Protein AF-A0A2G7LNY7-F1 (afdb_monomer_lite)

Secondary structure (DSSP, 8-state):
--GGG--SHHHHHHTS-HHHHHHHHHHHH-TT------SHHHHHHHHHHHHHHHHHHH-S-----S---------SSSSHHHHHHHHHHT--HHHHHHHTT--HHHHH-HHHHHHHHHHHHHHH-TTT---TTHHHHHHHHHHHHHHHHHHTT--------

Foldseek 3Di:
DPPVPDPDLVSLVVVDDPVVSVVVVCVVVDVPPPLVDPDSVSSVVVSQVVVVVVVVVPDPDDDDDDDDDDDPDPVPAPDPLRVLLCLLPVDDDPSSCVVLVHDLVLLVDLVVLVVSLVVLCVSLPVVNDVDPCSVVSNVSSVVVSVVSPCSNPDPPDPDDD

Sequence (161 aa):
MEWVEVKTIEDLKKLGSFNEVKREMANILGESVLIKGKGWNDLFHTLLSLRKASKKMGNQSHTDNLESTYTNEIDFFKSDIDQLIFYILKLDGDTRLKYLGISEFFYKNKEIATRWRNRMIKKLHPDICKHPLASEATSEVNKLYEGMKQGGRTRQTTNTN

pLDDT: mean 72.9, std 16.55, range [32.84, 94.25]

Radius of gyration: 22.69 Å; chains: 1; bounding box: 60×50×51 Å

Structure (mmCIF, N/CA/C/O backbone):
data_AF-A0A2G7LNY7-F1
#
_entry.id   AF-A0A2G7LNY7-F1
#
loop_
_atom_site.group_PDB
_atom_site.id
_atom_site.type_symbol
_atom_site.label_atom_id
_atom_site.label_alt_id
_atom_site.label_comp_id
_atom_site.label_asym_id
_atom_site.label_entity_id
_atom_site.label_seq_id
_atom_site.pdbx_PDB_ins_code
_atom_site.Cartn_x
_atom_site.Cartn_y
_atom_site.Cartn_z
_atom_site.occupancy
_atom_site.B_iso_or_equiv
_atom_site.auth_seq_id
_atom_site.auth_comp_id
_atom_site.auth_asym_id
_atom_site.auth_atom_id
_atom_site.pdbx_PDB_model_num
ATOM 1 N N . MET A 1 1 ? 10.780 -29.961 19.212 1.00 49.91 1 MET A N 1
ATOM 2 C CA . MET A 1 1 ? 9.613 -29.076 19.010 1.00 49.91 1 MET A CA 1
ATOM 3 C C . MET A 1 1 ? 9.716 -28.458 17.634 1.00 49.91 1 MET A C 1
ATOM 5 O O . MET A 1 1 ? 10.739 -27.847 17.342 1.00 49.91 1 MET A O 1
ATOM 9 N N . GLU A 1 2 ? 8.698 -28.617 16.794 1.00 56.19 2 GLU A N 1
ATOM 10 C CA . GLU A 1 2 ? 8.673 -27.986 15.474 1.00 56.19 2 GLU A CA 1
ATOM 11 C C . GLU A 1 2 ? 8.099 -26.569 15.572 1.00 56.19 2 GLU A C 1
ATOM 13 O O . GLU A 1 2 ? 6.919 -26.316 15.365 1.00 56.19 2 GLU A O 1
ATOM 18 N N . TRP A 1 3 ? 8.967 -25.603 15.881 1.00 63.88 3 TRP A N 1
ATOM 19 C CA . TRP A 1 3 ? 8.629 -24.170 15.887 1.00 63.88 3 TRP A CA 1
ATOM 20 C C . TRP A 1 3 ? 8.199 -23.636 14.510 1.00 63.88 3 TRP A C 1
ATOM 22 O O . TRP A 1 3 ? 7.696 -22.521 14.394 1.00 63.88 3 TRP A O 1
ATOM 32 N N . VAL A 1 4 ? 8.422 -24.427 13.460 1.00 55.88 4 VAL A N 1
ATOM 33 C CA . VAL A 1 4 ? 8.173 -24.095 12.053 1.00 55.88 4 VAL A CA 1
ATOM 34 C C . VAL A 1 4 ? 6.677 -23.929 11.762 1.00 55.88 4 VAL A C 1
ATOM 36 O O . VAL A 1 4 ? 6.307 -23.122 10.901 1.00 55.88 4 VAL A O 1
ATOM 39 N N . GLU A 1 5 ? 5.825 -24.632 12.511 1.00 58.28 5 GLU A N 1
ATOM 40 C CA . GLU A 1 5 ? 4.370 -24.620 12.328 1.00 58.28 5 GLU A CA 1
ATOM 41 C C . GLU A 1 5 ? 3.664 -23.472 13.055 1.00 58.28 5 GLU A C 1
ATOM 43 O O . GLU A 1 5 ? 2.494 -23.200 12.785 1.00 58.28 5 GLU A O 1
ATOM 48 N N . VAL A 1 6 ? 4.364 -22.756 13.939 1.00 66.31 6 VAL A N 1
ATOM 49 C CA . VAL A 1 6 ? 3.762 -21.671 14.712 1.00 66.31 6 VAL A CA 1
ATOM 50 C C . VAL A 1 6 ? 3.522 -20.461 13.815 1.00 66.31 6 VAL A C 1
ATOM 52 O O . VAL A 1 6 ? 4.460 -19.777 13.392 1.00 66.31 6 VAL A O 1
ATOM 55 N N . LYS A 1 7 ? 2.246 -20.197 13.522 1.00 67.25 7 LYS A N 1
ATOM 56 C CA . LYS A 1 7 ? 1.801 -19.073 12.683 1.00 67.25 7 LYS A CA 1
ATOM 57 C C . LYS A 1 7 ? 1.121 -17.972 13.486 1.00 67.25 7 LYS A C 1
ATOM 59 O O . LYS A 1 7 ? 1.093 -16.837 13.030 1.00 67.25 7 LYS A O 1
ATOM 64 N N . THR A 1 8 ? 0.619 -18.289 14.679 1.00 71.56 8 THR A N 1
ATOM 65 C CA . THR A 1 8 ? -0.137 -17.357 15.525 1.00 71.56 8 THR A CA 1
ATOM 66 C C . THR A 1 8 ? 0.346 -17.367 16.977 1.00 71.56 8 THR A C 1
ATOM 68 O O . THR A 1 8 ? 1.057 -18.274 17.419 1.00 71.56 8 THR A O 1
ATOM 71 N N . ILE A 1 9 ? -0.064 -16.353 17.745 1.00 71.94 9 ILE A N 1
ATOM 72 C CA . ILE A 1 9 ? 0.195 -16.277 19.189 1.00 71.94 9 ILE A CA 1
ATOM 73 C C . ILE A 1 9 ? -0.485 -17.449 19.915 1.00 71.94 9 ILE A C 1
ATOM 75 O O . ILE A 1 9 ? 0.062 -17.993 20.873 1.00 71.94 9 ILE A O 1
ATOM 79 N N . GLU A 1 10 ? -1.664 -17.856 19.455 1.00 73.31 10 GLU A N 1
ATOM 80 C CA . GLU A 1 10 ? -2.438 -18.976 19.987 1.00 73.31 10 GLU A CA 1
ATOM 81 C C . GLU A 1 10 ? -1.703 -20.302 19.798 1.00 73.31 10 GLU A C 1
ATOM 83 O O . GLU A 1 10 ? -1.696 -21.125 20.709 1.00 73.31 10 GLU A O 1
ATOM 88 N N . ASP A 1 11 ? -1.021 -20.487 18.669 1.00 74.50 11 ASP A N 1
ATOM 89 C CA . ASP A 1 11 ? -0.184 -21.667 18.444 1.00 74.50 11 ASP A CA 1
ATOM 90 C C . ASP A 1 11 ? 1.051 -21.658 19.351 1.00 74.50 11 ASP A C 1
ATOM 92 O O . ASP A 1 11 ? 1.420 -22.697 19.894 1.00 74.50 11 ASP A O 1
ATOM 96 N N . LEU A 1 12 ? 1.626 -20.479 19.619 1.00 74.44 12 LEU A N 1
ATOM 97 C CA . LEU A 1 12 ? 2.713 -20.329 20.593 1.00 74.44 12 LEU A CA 1
ATOM 98 C C . LEU A 1 12 ? 2.252 -20.711 22.014 1.00 74.44 12 LEU A C 1
ATOM 100 O O . LEU A 1 12 ? 3.005 -21.335 22.757 1.00 74.44 12 LEU A O 1
ATOM 104 N N . LYS A 1 13 ? 1.006 -20.379 22.384 1.00 80.31 13 LYS A N 1
ATOM 105 C CA . LYS A 1 13 ? 0.401 -20.749 23.680 1.00 80.31 13 LYS A CA 1
ATOM 106 C C . LYS A 1 13 ? 0.122 -22.251 23.798 1.00 80.31 13 LYS A C 1
ATOM 108 O O . LYS A 1 13 ? 0.131 -22.774 24.907 1.00 80.31 13 LYS A O 1
ATOM 113 N N . LYS A 1 14 ? -0.125 -22.951 22.684 1.00 82.62 14 LYS A N 1
ATOM 114 C CA . LYS A 1 14 ? -0.322 -24.415 22.672 1.00 82.62 14 LYS A CA 1
ATOM 115 C C . LYS A 1 14 ? 0.974 -25.188 22.926 1.00 82.62 14 LYS A C 1
ATOM 117 O O . LYS A 1 14 ? 0.905 -26.338 23.345 1.00 82.62 14 LYS A O 1
ATOM 122 N N . LEU A 1 15 ? 2.136 -24.575 22.687 1.00 76.69 15 LEU A N 1
ATOM 123 C CA . LEU A 1 15 ? 3.441 -25.215 22.889 1.00 76.69 15 LEU A CA 1
ATOM 124 C C . LEU A 1 15 ? 3.836 -25.372 24.362 1.00 76.69 15 LEU A C 1
ATOM 126 O O . LEU A 1 15 ? 4.734 -26.155 24.662 1.00 76.69 15 LEU A O 1
ATOM 130 N N . GLY A 1 16 ? 3.192 -24.645 25.275 1.00 79.81 16 GLY A N 1
ATOM 131 C CA . GLY A 1 16 ? 3.461 -24.740 26.706 1.00 79.81 16 GLY A CA 1
ATOM 132 C C . GLY A 1 16 ? 3.293 -23.408 27.421 1.00 79.81 16 GLY A C 1
ATOM 133 O O . GLY A 1 16 ? 2.684 -22.468 26.907 1.00 79.81 16 GLY A O 1
ATOM 134 N N . SER A 1 17 ? 3.841 -23.310 28.630 1.00 82.94 17 SER A N 1
ATOM 135 C CA . SER A 1 17 ? 3.802 -22.061 29.388 1.00 82.94 17 SER A CA 1
ATOM 136 C C . SER A 1 17 ? 4.769 -21.020 28.813 1.00 82.94 17 SER A C 1
ATOM 138 O O . SER A 1 17 ? 5.802 -21.343 28.225 1.00 82.94 17 SER A O 1
ATOM 140 N N . PHE A 1 18 ? 4.474 -19.737 29.037 1.00 80.00 18 PHE A N 1
ATOM 141 C CA . PHE A 1 18 ? 5.291 -18.624 28.536 1.00 80.00 18 PHE A CA 1
ATOM 142 C C . PHE A 1 18 ? 6.776 -18.760 28.901 1.00 80.00 18 PHE A C 1
ATOM 144 O O . PHE A 1 18 ? 7.646 -18.504 28.074 1.00 80.00 18 PHE A O 1
ATOM 151 N N . ASN A 1 19 ? 7.068 -19.186 30.133 1.00 77.75 19 ASN A N 1
ATOM 152 C CA . ASN A 1 19 ? 8.436 -19.327 30.628 1.00 77.75 19 ASN A CA 1
ATOM 153 C C . ASN A 1 19 ? 9.172 -20.516 29.996 1.00 77.75 19 ASN A C 1
ATOM 155 O O . ASN A 1 19 ? 10.376 -20.422 29.769 1.00 77.75 19 ASN A O 1
ATOM 159 N N . GLU A 1 20 ? 8.472 -21.610 29.687 1.00 80.56 20 GLU A N 1
ATOM 160 C CA . GLU A 1 20 ? 9.053 -22.752 28.973 1.00 80.56 20 GLU A CA 1
ATOM 161 C C . GLU A 1 20 ? 9.381 -22.373 27.533 1.00 80.56 20 GLU A C 1
ATOM 163 O O . GLU A 1 20 ? 10.529 -22.493 27.117 1.00 80.56 20 GLU A O 1
ATOM 168 N N . VAL A 1 21 ? 8.410 -21.804 26.813 1.00 79.88 21 VAL A N 1
ATOM 169 C CA . VAL A 1 21 ? 8.573 -21.346 25.425 1.00 79.88 21 VAL A CA 1
ATOM 170 C C . VAL A 1 21 ? 9.686 -20.289 25.334 1.00 79.88 21 VAL A C 1
ATOM 172 O O . VAL A 1 21 ? 10.537 -20.342 24.448 1.00 79.88 21 VAL A O 1
ATOM 175 N N . LYS A 1 22 ? 9.756 -19.358 26.294 1.00 79.12 22 LYS A N 1
ATOM 176 C CA . LYS A 1 22 ? 10.822 -18.349 26.367 1.00 79.12 22 LYS A CA 1
ATOM 177 C C . LYS A 1 22 ? 12.209 -18.958 26.580 1.00 79.12 22 LYS A C 1
ATOM 179 O O . LYS A 1 22 ? 13.161 -18.507 25.947 1.00 79.12 22 LYS A O 1
ATOM 184 N N . ARG A 1 23 ? 12.325 -19.959 27.456 1.00 77.88 23 ARG A N 1
ATOM 185 C CA . ARG A 1 23 ? 13.588 -20.656 27.742 1.00 77.88 23 ARG A CA 1
ATOM 186 C C . ARG A 1 23 ? 14.079 -21.439 26.527 1.00 77.88 23 ARG A C 1
ATOM 188 O O . ARG A 1 23 ? 15.241 -21.317 26.160 1.00 77.88 23 ARG A O 1
ATOM 195 N N . GLU A 1 24 ? 13.191 -22.178 25.872 1.00 76.75 24 GLU A N 1
ATOM 196 C CA . GLU A 1 24 ? 13.518 -22.922 24.651 1.00 76.75 24 GLU A CA 1
ATOM 197 C C . GLU A 1 24 ? 13.984 -21.988 23.524 1.00 76.75 24 GLU A C 1
ATOM 199 O O . GLU A 1 24 ? 14.987 -22.247 22.863 1.00 76.75 24 GLU A O 1
ATOM 204 N N . MET A 1 25 ? 13.311 -20.849 23.343 1.00 74.25 25 MET A N 1
ATOM 205 C CA . MET A 1 25 ? 13.698 -19.880 22.318 1.00 74.25 25 MET A CA 1
ATOM 206 C C . MET A 1 25 ? 15.046 -19.208 22.625 1.00 74.25 25 MET A C 1
ATOM 208 O O . MET A 1 25 ? 15.833 -18.973 21.710 1.00 74.25 25 MET A O 1
ATOM 212 N N . ALA A 1 26 ? 15.341 -18.943 23.902 1.00 75.62 26 ALA A N 1
ATOM 213 C CA . ALA A 1 26 ? 16.642 -18.434 24.337 1.00 75.62 26 ALA A CA 1
ATOM 214 C C . ALA A 1 26 ? 17.774 -19.453 24.108 1.00 75.62 26 ALA A C 1
ATOM 216 O O . ALA A 1 26 ? 18.853 -19.066 23.666 1.00 75.62 26 ALA A O 1
ATOM 217 N N . ASN A 1 27 ? 17.518 -20.750 24.319 1.00 76.56 27 ASN A N 1
ATOM 218 C CA . ASN A 1 27 ? 18.490 -21.814 24.040 1.00 76.56 27 ASN A CA 1
ATOM 219 C C . ASN A 1 27 ? 18.862 -21.897 22.549 1.00 76.56 27 ASN A C 1
ATOM 221 O O . ASN A 1 27 ? 20.015 -22.159 22.222 1.00 76.56 27 ASN A O 1
ATOM 225 N N . ILE A 1 28 ? 17.906 -21.653 21.645 1.00 67.44 28 ILE A N 1
ATOM 226 C CA . ILE A 1 28 ? 18.133 -21.684 20.186 1.00 67.44 28 ILE A CA 1
ATOM 227 C C . ILE A 1 28 ? 18.914 -20.451 19.711 1.00 67.44 28 ILE A C 1
ATOM 229 O O . ILE A 1 28 ? 19.752 -20.539 18.817 1.00 67.44 28 ILE A O 1
ATOM 233 N N . LEU A 1 29 ? 18.610 -19.288 20.286 1.00 66.25 29 LEU A N 1
ATOM 234 C CA . LEU A 1 29 ? 19.160 -17.996 19.873 1.00 66.25 29 LEU A CA 1
ATOM 235 C C . LEU A 1 29 ? 20.502 -17.652 20.533 1.00 66.25 29 LEU A C 1
ATOM 237 O O . LEU A 1 29 ? 21.198 -16.747 20.069 1.00 66.25 29 LEU A O 1
ATOM 241 N N . GLY A 1 30 ? 20.850 -18.361 21.606 1.00 62.97 30 GLY A N 1
ATOM 242 C CA . GLY A 1 30 ? 21.926 -17.994 22.515 1.00 62.97 30 GLY A CA 1
ATOM 243 C C . GLY A 1 30 ? 21.510 -16.868 23.468 1.00 62.97 30 GLY A C 1
ATOM 244 O O . GLY A 1 30 ? 20.630 -16.055 23.174 1.00 62.97 30 GLY A O 1
ATOM 245 N N . GLU A 1 31 ? 22.183 -16.784 24.620 1.00 59.00 31 GLU A N 1
ATOM 246 C CA . GLU A 1 31 ? 21.920 -15.800 25.690 1.00 59.00 31 GLU A CA 1
ATOM 247 C C . GLU A 1 31 ? 21.986 -14.324 25.238 1.00 59.00 31 GLU A C 1
ATOM 249 O O . GLU A 1 31 ? 21.566 -13.426 25.968 1.00 59.00 31 GLU A O 1
ATOM 254 N N . SER A 1 32 ? 22.485 -14.049 24.030 1.00 47.91 32 SER A N 1
ATOM 255 C CA . SER A 1 32 ? 22.660 -12.704 23.479 1.00 47.91 32 SER A CA 1
ATOM 256 C C . SER A 1 32 ? 21.363 -12.049 22.983 1.00 47.91 32 SER A C 1
ATOM 258 O O . SER A 1 32 ? 21.317 -10.821 22.852 1.00 47.91 32 SER A O 1
ATOM 260 N N . VAL A 1 33 ? 20.285 -12.811 22.748 1.00 58.59 33 VAL A N 1
ATOM 261 C CA . VAL A 1 33 ? 18.989 -12.236 22.353 1.00 58.59 33 VAL A CA 1
ATOM 262 C C . VAL A 1 33 ? 18.167 -11.898 23.593 1.00 58.59 33 VAL A C 1
ATOM 264 O O . VAL A 1 33 ? 17.333 -12.665 24.070 1.00 58.59 33 VAL A O 1
ATOM 267 N N . LEU A 1 34 ? 18.389 -10.691 24.113 1.00 55.03 34 LEU A N 1
ATOM 268 C CA . LEU A 1 34 ? 17.558 -10.078 25.147 1.00 55.03 34 LEU A CA 1
ATOM 269 C C . LEU A 1 34 ? 16.109 -9.939 24.649 1.00 55.03 34 LEU A C 1
ATOM 271 O O . LEU A 1 34 ? 15.748 -8.944 24.017 1.00 55.03 34 LEU A O 1
ATOM 275 N N . ILE A 1 35 ? 15.249 -10.908 24.977 1.00 60.41 35 ILE A N 1
ATOM 276 C CA . ILE A 1 35 ? 13.792 -10.772 24.860 1.00 60.41 35 ILE A CA 1
ATOM 277 C C . ILE A 1 35 ? 13.362 -9.744 25.916 1.00 60.41 35 ILE A C 1
ATOM 279 O O . ILE A 1 35 ? 13.023 -10.089 27.051 1.00 60.41 35 ILE A O 1
ATOM 283 N N . LYS A 1 36 ? 13.437 -8.456 25.554 1.00 56.50 36 LYS A N 1
ATOM 284 C CA . LYS A 1 36 ? 13.106 -7.313 26.428 1.00 56.50 36 LYS A CA 1
ATOM 285 C C . LYS A 1 36 ? 11.623 -7.265 26.815 1.00 56.50 36 LYS A C 1
ATOM 287 O O . LYS A 1 36 ? 11.251 -6.549 27.739 1.00 56.50 36 LYS A O 1
ATOM 292 N N . GLY A 1 37 ? 10.791 -8.033 26.121 1.00 56.50 37 GLY A N 1
ATOM 293 C CA . GLY A 1 37 ? 9.355 -8.089 26.318 1.00 56.50 37 GLY A CA 1
ATOM 294 C C . GLY A 1 37 ? 8.882 -9.114 27.348 1.00 56.50 37 GLY A C 1
ATOM 295 O O . GLY A 1 37 ? 9.479 -10.182 27.526 1.00 56.50 37 GLY A O 1
ATOM 296 N N . LYS A 1 38 ? 7.791 -8.776 28.041 1.00 63.34 38 LYS A N 1
ATOM 297 C CA . LYS A 1 38 ? 7.161 -9.603 29.087 1.00 63.34 38 LYS A CA 1
ATOM 298 C C . LYS A 1 38 ? 5.886 -10.307 28.602 1.00 63.34 38 LYS A C 1
ATOM 300 O O . LYS A 1 38 ? 5.241 -10.974 29.404 1.00 63.34 38 LYS A O 1
ATOM 305 N N . GLY A 1 39 ? 5.513 -10.157 27.329 1.00 73.31 39 GLY A N 1
ATOM 306 C CA . GLY A 1 39 ? 4.274 -10.705 26.781 1.00 73.31 39 GLY A CA 1
ATOM 307 C C . GLY A 1 39 ? 4.475 -11.710 25.649 1.00 73.31 39 GLY A C 1
ATOM 308 O O . GLY A 1 39 ? 5.494 -11.719 24.959 1.00 73.31 39 GLY A O 1
ATOM 309 N N . TRP A 1 40 ? 3.445 -12.526 25.415 1.00 74.56 40 TRP A N 1
ATOM 310 C CA . TRP A 1 40 ? 3.365 -13.465 24.290 1.00 74.56 40 TRP A CA 1
ATOM 311 C C . TRP A 1 40 ? 3.585 -12.794 22.928 1.00 74.56 40 TRP A C 1
ATOM 313 O O . TRP A 1 40 ? 4.191 -13.388 22.042 1.00 74.56 40 TRP A O 1
ATOM 323 N N . ASN A 1 41 ? 3.147 -11.541 22.785 1.00 73.06 41 ASN A N 1
ATOM 324 C CA . ASN A 1 41 ? 3.338 -10.760 21.568 1.00 73.06 41 ASN A CA 1
ATOM 325 C C . ASN A 1 41 ? 4.823 -10.476 21.287 1.00 73.06 41 ASN A C 1
ATOM 327 O O . ASN A 1 41 ? 5.286 -10.619 20.160 1.00 73.06 41 ASN A O 1
ATOM 331 N N . ASP A 1 42 ? 5.600 -10.141 22.318 1.00 71.62 42 ASP A N 1
ATOM 332 C CA . ASP A 1 42 ? 7.033 -9.864 22.175 1.00 71.62 42 ASP A CA 1
ATOM 333 C C . ASP A 1 42 ? 7.818 -11.132 21.823 1.00 71.62 42 ASP A C 1
ATOM 335 O O . ASP A 1 42 ? 8.755 -11.109 21.018 1.00 71.62 42 ASP A O 1
ATOM 339 N N . LEU A 1 43 ? 7.404 -12.256 22.415 1.00 75.19 43 LEU A N 1
ATOM 340 C CA . LEU A 1 43 ? 7.963 -13.572 22.134 1.00 75.19 43 LEU A CA 1
ATOM 341 C C . LEU A 1 43 ? 7.692 -13.969 20.675 1.00 75.19 43 LEU A C 1
ATOM 343 O O . LEU A 1 43 ? 8.610 -14.364 19.958 1.00 75.19 43 LEU A O 1
ATOM 347 N N . PHE A 1 44 ? 6.465 -13.741 20.203 1.00 75.88 44 PHE A N 1
ATOM 348 C CA . PHE A 1 44 ? 6.075 -13.965 18.815 1.00 75.88 44 PHE A CA 1
ATOM 349 C C . PHE A 1 44 ? 6.831 -13.048 17.835 1.00 75.88 44 PHE A C 1
ATOM 351 O O . PHE A 1 44 ? 7.377 -13.519 16.841 1.00 75.88 44 PHE A O 1
ATOM 358 N N . HIS A 1 45 ? 6.974 -11.754 18.134 1.00 74.62 45 HIS A N 1
ATOM 359 C CA . HIS A 1 45 ? 7.754 -10.830 17.301 1.00 74.62 45 HIS A CA 1
ATOM 360 C C . HIS A 1 45 ? 9.244 -11.192 17.221 1.00 74.62 45 HIS A C 1
ATOM 362 O O . HIS A 1 45 ? 9.870 -11.026 16.168 1.00 74.62 45 HIS A O 1
ATOM 368 N N . THR A 1 46 ? 9.815 -11.714 18.307 1.00 74.12 46 THR A N 1
ATOM 369 C CA . THR A 1 46 ? 11.203 -12.195 18.319 1.00 74.12 46 THR A CA 1
ATOM 370 C C . THR A 1 46 ? 11.350 -13.436 17.433 1.00 74.12 46 THR A C 1
ATOM 372 O O . THR A 1 46 ? 12.269 -13.493 16.615 1.00 74.12 46 THR A O 1
ATOM 375 N N . LEU A 1 47 ? 10.398 -14.374 17.502 1.00 75.69 47 LEU A N 1
ATOM 376 C CA . LEU A 1 47 ? 10.343 -15.549 16.626 1.00 75.69 47 LEU A CA 1
ATOM 377 C C . LEU A 1 47 ? 10.237 -15.160 15.139 1.00 75.69 47 LEU A C 1
ATOM 379 O O . LEU A 1 47 ? 10.961 -15.696 14.299 1.00 75.69 47 LEU A O 1
ATOM 383 N N . LEU A 1 48 ? 9.388 -14.180 14.806 1.00 73.25 48 LEU A N 1
ATOM 384 C CA . LEU A 1 48 ? 9.275 -13.650 13.440 1.00 73.25 48 LEU A CA 1
ATOM 385 C C . LEU A 1 48 ? 10.590 -13.029 12.953 1.00 73.25 48 LEU A C 1
ATOM 387 O O . LEU A 1 48 ? 10.979 -13.207 11.796 1.00 73.25 48 LEU A O 1
ATOM 391 N N . SER A 1 49 ? 11.281 -12.311 13.838 1.00 72.88 49 SER A N 1
ATOM 392 C CA . SER A 1 49 ? 12.570 -11.684 13.535 1.00 72.88 49 SER A CA 1
ATOM 393 C C . SER A 1 49 ? 13.655 -12.732 13.279 1.00 72.88 49 SER A C 1
ATOM 395 O O . SER A 1 49 ? 14.407 -12.603 12.313 1.00 72.88 49 SER A O 1
ATOM 397 N N . LEU A 1 50 ? 13.680 -13.813 14.067 1.00 73.19 50 LEU A N 1
ATOM 398 C CA . LEU A 1 50 ? 14.564 -14.960 13.848 1.00 73.19 50 LEU A CA 1
ATOM 399 C C . LEU A 1 50 ? 14.282 -15.650 12.508 1.00 73.19 50 LEU A C 1
ATOM 401 O O . LEU A 1 50 ? 15.209 -15.908 11.746 1.00 73.19 50 LEU A O 1
ATOM 405 N N . ARG A 1 51 ? 13.009 -15.897 12.175 1.00 70.69 51 ARG A N 1
ATOM 406 C CA . ARG A 1 51 ? 12.619 -16.519 10.897 1.00 70.69 51 ARG A CA 1
ATOM 407 C C . ARG A 1 51 ? 13.028 -15.671 9.692 1.00 70.69 51 ARG A C 1
ATOM 409 O O . ARG A 1 51 ? 13.421 -16.202 8.656 1.00 70.69 51 ARG A O 1
ATOM 416 N N . LYS A 1 52 ? 12.956 -14.344 9.816 1.00 69.81 52 LYS A N 1
ATOM 417 C CA . LYS A 1 52 ? 13.480 -13.424 8.797 1.00 69.81 52 LYS A CA 1
ATOM 418 C C . LYS A 1 52 ? 15.004 -13.491 8.701 1.00 69.81 52 LYS A C 1
ATOM 420 O O . LYS A 1 52 ? 15.537 -13.501 7.595 1.00 69.81 52 LYS A O 1
ATOM 425 N N . ALA A 1 53 ? 15.699 -13.551 9.836 1.00 64.81 53 ALA A N 1
ATOM 426 C CA . ALA A 1 53 ? 17.155 -13.651 9.867 1.00 64.81 53 ALA A CA 1
ATOM 427 C C . ALA A 1 53 ? 17.663 -14.971 9.257 1.00 64.81 53 ALA A C 1
ATOM 429 O O . ALA A 1 53 ? 18.616 -14.943 8.480 1.00 64.81 53 ALA A O 1
ATOM 430 N N . SER A 1 54 ? 16.995 -16.100 9.523 1.00 63.44 54 SER A N 1
ATOM 431 C CA . SER A 1 54 ? 17.361 -17.404 8.955 1.00 63.44 54 SER A CA 1
ATOM 432 C C . SER A 1 54 ? 17.132 -17.473 7.442 1.00 63.44 54 SER A C 1
ATOM 434 O O . SER A 1 54 ? 18.013 -17.931 6.718 1.00 63.44 54 SER A O 1
ATOM 436 N N . LYS A 1 55 ? 16.016 -16.924 6.934 1.00 61.97 55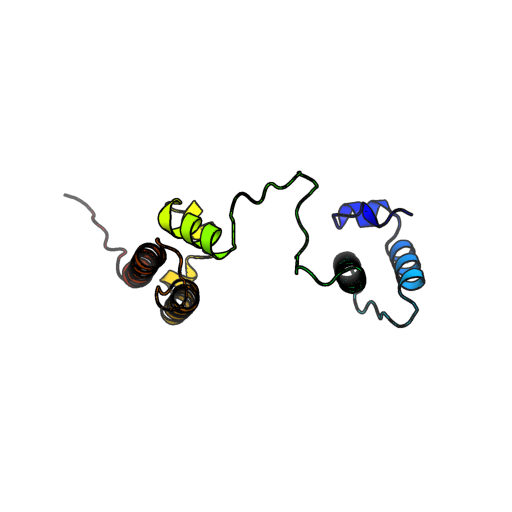 LYS A N 1
ATOM 437 C CA . LYS A 1 55 ? 15.781 -16.781 5.483 1.00 61.97 55 LYS A CA 1
ATOM 438 C C . LYS A 1 55 ? 16.881 -15.964 4.797 1.00 61.97 55 LYS A C 1
ATOM 440 O O . LYS A 1 55 ? 17.338 -16.330 3.720 1.00 61.97 55 LYS A O 1
ATOM 445 N N . LYS A 1 56 ? 17.344 -14.890 5.444 1.00 58.31 56 LYS A N 1
ATOM 446 C CA . LYS A 1 56 ? 18.375 -13.992 4.903 1.00 58.31 56 LYS A CA 1
ATOM 447 C C . LYS A 1 56 ? 19.759 -14.647 4.782 1.00 58.31 56 LYS A C 1
ATOM 449 O O . LYS A 1 56 ? 20.551 -14.212 3.953 1.00 58.31 56 LYS A O 1
ATOM 454 N N . MET A 1 57 ? 20.059 -15.667 5.587 1.00 50.78 57 MET A N 1
ATOM 455 C CA . MET A 1 57 ? 21.353 -16.363 5.566 1.00 50.78 57 MET A CA 1
ATOM 456 C C . MET A 1 57 ? 21.389 -17.529 4.558 1.00 50.78 57 MET A C 1
ATOM 458 O O . MET A 1 57 ? 22.470 -17.980 4.196 1.00 50.78 57 MET A O 1
ATOM 462 N N . GLY A 1 58 ? 20.222 -17.986 4.080 1.00 54.22 58 GLY A N 1
ATOM 463 C CA . GLY A 1 58 ? 20.090 -19.139 3.185 1.00 54.22 58 GLY A CA 1
ATOM 464 C C . GLY A 1 58 ? 20.007 -18.836 1.687 1.00 54.22 58 GLY A C 1
ATOM 465 O O . GLY A 1 58 ? 20.260 -19.747 0.918 1.00 54.22 58 GLY A O 1
ATOM 466 N N . ASN A 1 59 ? 19.663 -17.618 1.255 1.00 43.97 59 ASN A N 1
ATOM 467 C CA . ASN A 1 59 ? 19.739 -17.182 -0.147 1.00 43.97 59 ASN A CA 1
ATOM 468 C C . ASN A 1 59 ? 19.516 -15.664 -0.240 1.00 43.97 59 ASN A C 1
ATOM 470 O O . ASN A 1 59 ? 18.595 -15.116 0.367 1.00 43.97 59 ASN A O 1
ATOM 474 N N . GLN A 1 60 ? 20.327 -14.977 -1.047 1.00 53.84 60 GLN A N 1
ATOM 475 C CA . GLN A 1 60 ? 19.991 -13.650 -1.561 1.00 53.84 60 GLN A CA 1
ATOM 476 C C . GLN A 1 60 ? 18.757 -13.777 -2.462 1.00 53.84 60 GLN A C 1
ATOM 478 O O . GLN A 1 60 ? 18.898 -14.132 -3.625 1.00 53.84 60 GLN A O 1
ATOM 483 N N . SER A 1 61 ? 17.561 -13.523 -1.930 1.00 44.38 61 SER A N 1
ATOM 484 C CA . SER A 1 61 ? 16.406 -12.942 -2.634 1.00 44.38 61 SER A CA 1
ATOM 485 C C . SER A 1 61 ? 15.221 -12.786 -1.682 1.00 44.38 61 SER A C 1
ATOM 487 O O . SER A 1 61 ? 14.943 -13.650 -0.861 1.00 44.38 61 SER A O 1
ATOM 489 N N . HIS A 1 62 ? 14.527 -11.669 -1.869 1.00 38.41 62 HIS A N 1
ATOM 490 C CA . HIS A 1 62 ? 13.200 -11.327 -1.376 1.00 38.41 62 HIS A CA 1
ATOM 491 C C . HIS A 1 62 ? 12.962 -11.166 0.134 1.00 38.41 62 HIS A C 1
ATOM 493 O O . HIS A 1 62 ? 12.929 -12.081 0.955 1.00 38.41 62 HIS A O 1
ATOM 499 N N . THR A 1 63 ? 12.720 -9.899 0.459 1.00 49.31 63 THR A N 1
ATOM 500 C CA . THR A 1 63 ? 11.879 -9.445 1.555 1.00 49.31 63 THR A CA 1
ATOM 501 C C . THR A 1 63 ? 10.535 -10.155 1.512 1.00 49.31 63 THR A C 1
ATOM 503 O O . THR A 1 63 ? 9.879 -10.067 0.485 1.00 49.31 63 THR A O 1
ATOM 506 N N . ASP A 1 64 ? 10.101 -10.725 2.637 1.00 42.66 64 ASP A N 1
ATOM 507 C CA . ASP A 1 64 ? 8.675 -10.876 2.915 1.00 42.66 64 ASP A CA 1
ATOM 508 C C . ASP A 1 64 ? 8.359 -10.714 4.401 1.00 42.66 64 ASP A C 1
ATOM 510 O O . ASP A 1 64 ? 8.986 -11.295 5.298 1.00 42.66 64 ASP A O 1
ATOM 514 N N . ASN A 1 65 ? 7.354 -9.875 4.645 1.00 45.59 65 ASN A N 1
ATOM 515 C CA . ASN A 1 65 ? 6.516 -9.933 5.829 1.00 45.59 65 ASN A CA 1
ATOM 516 C C . ASN A 1 65 ? 5.613 -11.163 5.689 1.00 45.59 65 ASN A C 1
ATOM 518 O O . ASN A 1 65 ? 4.954 -11.343 4.676 1.00 45.59 65 ASN A O 1
ATOM 522 N N . LEU A 1 66 ? 5.622 -12.012 6.712 1.00 49.12 66 LEU A N 1
ATOM 523 C CA . LEU A 1 66 ? 4.805 -13.213 6.795 1.00 49.12 66 LEU A CA 1
ATOM 524 C C . LEU A 1 66 ? 3.347 -12.825 7.054 1.00 49.12 66 LEU A C 1
ATOM 526 O O . LEU A 1 66 ? 3.049 -12.373 8.153 1.00 49.12 66 LEU A O 1
ATOM 530 N N . GLU A 1 67 ? 2.477 -13.068 6.080 1.00 43.22 67 GLU A N 1
ATOM 531 C CA . GLU A 1 67 ? 1.323 -13.953 6.261 1.00 43.22 67 GLU A CA 1
ATOM 532 C C . GLU A 1 67 ? 0.798 -14.380 4.884 1.00 43.22 67 GLU A C 1
ATOM 534 O O . GLU A 1 67 ? -0.020 -13.697 4.280 1.00 43.22 67 GLU A O 1
ATOM 539 N N . SER A 1 68 ? 1.246 -15.532 4.387 1.00 39.03 68 SER A N 1
ATOM 540 C CA . SER A 1 68 ? 0.350 -16.389 3.619 1.00 39.03 68 SER A CA 1
ATOM 541 C C . SER A 1 68 ? 0.749 -17.852 3.795 1.00 39.03 68 SER A C 1
ATOM 543 O O . SER A 1 68 ? 1.904 -18.279 3.738 1.00 39.03 68 SER A O 1
ATOM 545 N N . THR A 1 69 ? -0.258 -18.606 4.193 1.00 38.00 69 THR A N 1
ATOM 546 C CA . THR A 1 69 ? -0.327 -20.056 4.248 1.00 38.00 69 THR A CA 1
ATOM 547 C C . THR A 1 69 ? -0.049 -20.606 2.853 1.00 38.00 69 THR A C 1
ATOM 549 O O . THR A 1 69 ? -0.573 -20.047 1.899 1.00 38.00 69 THR A O 1
ATOM 552 N N . TYR A 1 70 ? 0.720 -21.695 2.739 1.00 48.44 70 TYR A N 1
ATOM 553 C CA . TYR A 1 70 ? 0.953 -22.423 1.487 1.00 48.44 70 TYR A CA 1
ATOM 554 C C . TYR A 1 70 ? -0.317 -22.520 0.630 1.00 48.44 70 TYR A C 1
ATOM 556 O O . TYR A 1 70 ? -1.168 -23.383 0.831 1.00 48.44 70 TYR A O 1
ATOM 564 N N . THR A 1 71 ? -0.406 -21.643 -0.354 1.00 32.84 71 THR A N 1
ATOM 565 C CA . THR A 1 71 ? -0.948 -21.985 -1.654 1.00 32.84 71 THR A CA 1
ATOM 566 C C . THR A 1 71 ? 0.255 -21.946 -2.582 1.00 32.84 71 THR A C 1
ATOM 568 O O . THR A 1 71 ? 1.222 -21.231 -2.321 1.00 32.84 71 THR A O 1
ATOM 571 N N . ASN A 1 72 ? 0.267 -22.770 -3.618 1.00 45.78 72 ASN A N 1
ATOM 572 C CA . ASN A 1 72 ? 1.174 -22.545 -4.731 1.00 45.78 72 ASN A CA 1
ATOM 573 C C . ASN A 1 72 ? 0.776 -21.192 -5.338 1.00 45.78 72 ASN A C 1
ATOM 575 O O . ASN A 1 72 ? -0.069 -21.161 -6.232 1.00 45.78 72 ASN A O 1
ATOM 579 N N . GLU A 1 73 ? 1.272 -20.089 -4.771 1.00 49.00 73 GLU A N 1
ATOM 580 C CA . GLU A 1 73 ? 0.975 -18.737 -5.220 1.00 49.00 73 GLU A CA 1
ATOM 581 C C . GLU A 1 73 ? 1.626 -18.586 -6.584 1.00 49.00 73 GLU A C 1
ATOM 583 O O . GLU A 1 73 ? 2.806 -18.293 -6.743 1.00 49.00 73 GLU A O 1
ATOM 588 N N . ILE A 1 74 ? 0.829 -18.881 -7.601 1.00 49.00 74 ILE A N 1
ATOM 589 C CA . ILE A 1 74 ? 1.000 -18.260 -8.895 1.00 49.00 74 ILE A CA 1
ATOM 590 C C . ILE A 1 74 ? 0.946 -16.767 -8.589 1.00 49.00 74 ILE A C 1
ATOM 592 O O . ILE A 1 74 ? -0.109 -16.266 -8.195 1.00 49.00 74 ILE A O 1
ATOM 596 N N . ASP A 1 75 ? 2.077 -16.082 -8.726 1.00 56.00 75 ASP A N 1
ATOM 597 C CA . ASP A 1 75 ? 2.121 -14.627 -8.712 1.00 56.00 75 ASP A CA 1
ATOM 598 C C . ASP A 1 75 ? 1.141 -14.126 -9.784 1.00 56.00 75 ASP A C 1
ATOM 600 O O . ASP A 1 75 ? 1.428 -14.121 -10.983 1.00 56.00 75 ASP A O 1
ATOM 604 N N . PHE A 1 76 ? -0.072 -13.758 -9.358 1.00 65.62 76 PHE A N 1
ATOM 605 C CA . PHE A 1 76 ? -1.124 -13.255 -10.248 1.00 65.62 76 PHE A CA 1
ATOM 606 C C . PHE A 1 76 ? -0.699 -11.946 -10.926 1.00 65.62 76 PHE A C 1
ATOM 608 O O . PHE A 1 76 ? -1.219 -11.589 -11.985 1.00 65.62 76 PHE A O 1
ATOM 615 N N . PHE A 1 77 ? 0.258 -11.238 -10.324 1.00 72.25 77 PHE A N 1
ATOM 616 C CA . PHE A 1 77 ? 0.827 -9.999 -10.824 1.00 72.25 77 PHE A CA 1
ATOM 617 C C . PHE A 1 77 ? 2.324 -10.163 -11.049 1.00 72.25 77 PHE A C 1
ATOM 619 O O . PHE A 1 77 ? 3.030 -10.734 -10.229 1.00 72.25 77 PHE A O 1
ATOM 626 N N . LYS A 1 78 ? 2.819 -9.611 -12.159 1.00 78.88 78 LYS A N 1
ATOM 627 C CA . LYS A 1 78 ? 4.238 -9.697 -12.535 1.00 78.88 78 LYS A CA 1
ATOM 628 C C . LYS A 1 78 ? 5.134 -8.802 -11.673 1.00 78.88 78 LYS A C 1
ATOM 630 O O . LYS A 1 78 ? 6.346 -8.992 -11.650 1.00 78.88 78 LYS A O 1
ATOM 635 N N . SER A 1 79 ? 4.551 -7.798 -11.021 1.00 81.19 79 SER A N 1
ATOM 636 C CA . SER A 1 79 ? 5.237 -6.888 -10.112 1.00 81.19 79 SER A CA 1
ATOM 637 C C . SER A 1 79 ? 4.250 -6.146 -9.211 1.00 81.19 79 SER A C 1
ATOM 639 O O . SER A 1 79 ? 3.068 -5.997 -9.538 1.00 81.19 79 SER A O 1
ATOM 641 N N . ASP A 1 80 ? 4.773 -5.558 -8.135 1.00 80.62 80 ASP A N 1
ATOM 642 C CA . ASP A 1 80 ? 4.038 -4.631 -7.267 1.00 80.62 80 ASP A CA 1
ATOM 643 C C . ASP A 1 80 ? 3.430 -3.448 -8.040 1.00 80.62 80 ASP A C 1
ATOM 645 O O . ASP A 1 80 ? 2.402 -2.896 -7.647 1.00 80.62 80 ASP A O 1
ATOM 649 N N . ILE A 1 81 ? 4.066 -3.025 -9.140 1.00 86.00 81 ILE A N 1
ATOM 650 C CA . ILE A 1 81 ? 3.553 -1.949 -9.996 1.00 86.00 81 ILE A CA 1
ATOM 651 C C . ILE A 1 81 ? 2.322 -2.431 -10.764 1.00 86.00 81 ILE A C 1
ATOM 653 O O . ILE A 1 81 ? 1.337 -1.698 -10.826 1.00 86.00 81 ILE A O 1
ATOM 657 N N . ASP A 1 82 ? 2.348 -3.651 -11.304 1.00 84.12 82 ASP A N 1
ATOM 658 C CA . ASP A 1 82 ? 1.198 -4.239 -12.002 1.00 84.12 82 ASP A CA 1
ATOM 659 C C . ASP A 1 82 ? 0.002 -4.386 -11.056 1.00 84.12 82 ASP A C 1
ATOM 661 O O . ASP A 1 82 ? -1.122 -4.020 -11.401 1.00 84.12 82 ASP A O 1
ATOM 665 N N . GLN A 1 83 ? 0.257 -4.840 -9.827 1.00 86.94 83 GLN A N 1
ATOM 666 C CA . GLN A 1 83 ? -0.750 -4.941 -8.773 1.00 86.94 83 GLN A CA 1
ATOM 667 C C . GLN A 1 83 ? -1.312 -3.564 -8.387 1.00 86.94 83 GLN A C 1
ATOM 669 O O . GLN A 1 83 ? -2.526 -3.386 -8.276 1.00 86.94 83 GLN A O 1
ATOM 674 N N . LEU A 1 84 ? -0.447 -2.558 -8.228 1.00 85.88 84 LEU A N 1
ATOM 675 C CA . LEU A 1 84 ? -0.863 -1.195 -7.903 1.00 85.88 84 LEU A CA 1
ATOM 676 C C . LEU A 1 84 ? -1.722 -0.581 -9.015 1.00 85.88 84 LEU A C 1
ATOM 678 O O . LEU A 1 84 ? -2.745 0.040 -8.734 1.00 85.88 84 LEU A O 1
ATOM 682 N N . ILE A 1 85 ? -1.328 -0.771 -10.275 1.00 88.31 85 ILE A N 1
ATOM 683 C CA . ILE A 1 85 ? -2.087 -0.318 -11.446 1.00 88.31 85 ILE A CA 1
ATOM 684 C C . ILE A 1 85 ? -3.438 -1.027 -11.512 1.00 88.31 85 ILE A C 1
ATOM 686 O O . ILE A 1 85 ? -4.455 -0.374 -11.748 1.00 88.31 85 ILE A O 1
ATOM 690 N N . PHE A 1 86 ? -3.473 -2.332 -11.240 1.00 89.50 86 PHE A N 1
ATOM 691 C CA . PHE A 1 86 ? -4.720 -3.082 -11.143 1.00 89.50 86 PHE A CA 1
ATOM 692 C C . PHE A 1 86 ? -5.644 -2.494 -10.067 1.00 89.50 86 PHE A C 1
ATOM 694 O O . PHE A 1 86 ? -6.813 -2.232 -10.342 1.00 89.50 86 PHE A O 1
ATOM 701 N N . TYR A 1 87 ? -5.127 -2.189 -8.874 1.00 88.50 87 TYR A N 1
ATOM 702 C CA . TYR A 1 87 ? -5.924 -1.572 -7.808 1.00 88.50 87 TYR A CA 1
ATOM 703 C C . TYR A 1 87 ? -6.470 -0.195 -8.169 1.00 88.50 87 TYR A C 1
ATOM 705 O O . TYR A 1 87 ? -7.580 0.145 -7.768 1.00 88.50 87 TYR A O 1
ATOM 713 N N . ILE A 1 88 ? -5.717 0.596 -8.929 1.00 90.94 88 ILE A N 1
ATOM 714 C CA . ILE A 1 88 ? -6.140 1.938 -9.335 1.00 90.94 88 ILE A CA 1
ATOM 715 C C . ILE A 1 88 ? -7.207 1.876 -10.428 1.00 90.94 88 ILE A C 1
ATOM 717 O O . ILE A 1 88 ? -8.187 2.611 -10.349 1.00 90.94 88 ILE A O 1
ATOM 721 N N . LEU A 1 89 ? -7.017 1.016 -11.433 1.00 90.06 89 LEU A N 1
ATOM 722 C CA . LEU A 1 89 ? -7.815 1.034 -12.663 1.00 90.06 89 LEU A CA 1
ATOM 723 C C . LEU A 1 89 ? -8.959 0.019 -12.694 1.00 90.06 89 LEU A C 1
ATOM 725 O O . LEU A 1 89 ? -9.890 0.193 -13.475 1.00 90.06 89 LEU A O 1
ATOM 729 N N . LYS A 1 90 ? -8.871 -1.077 -11.932 1.00 87.62 90 LYS A N 1
ATOM 730 C CA . LYS A 1 90 ? -9.833 -2.194 -12.006 1.00 87.62 90 LYS A CA 1
ATOM 731 C C . LYS A 1 90 ? -10.701 -2.351 -10.769 1.00 87.62 90 LYS A C 1
ATOM 733 O O . LYS A 1 90 ? -11.718 -3.030 -10.848 1.00 87.62 90 LYS A O 1
ATOM 738 N N . LEU A 1 91 ? -10.310 -1.761 -9.644 1.00 87.94 91 LEU A N 1
ATOM 739 C CA . LEU A 1 91 ? -11.141 -1.742 -8.446 1.00 87.94 91 LEU A CA 1
ATOM 740 C C . LEU A 1 91 ? -11.924 -0.436 -8.370 1.00 87.94 91 LEU A C 1
ATOM 742 O O . LEU A 1 91 ? -11.429 0.614 -8.774 1.00 87.94 91 LEU A O 1
ATOM 746 N N . ASP A 1 92 ? -13.101 -0.494 -7.756 1.00 81.75 92 ASP A N 1
ATOM 747 C CA . ASP A 1 92 ? -13.964 0.661 -7.527 1.00 81.75 92 ASP A CA 1
ATOM 748 C C . ASP A 1 92 ? -14.389 0.778 -6.060 1.00 81.75 92 ASP A C 1
ATOM 750 O O . ASP A 1 92 ? -14.240 -0.155 -5.263 1.00 81.75 92 ASP A O 1
ATOM 754 N N . GLY A 1 93 ? -14.893 1.964 -5.707 1.00 81.00 93 GLY A N 1
ATOM 755 C CA . GLY A 1 93 ? -15.4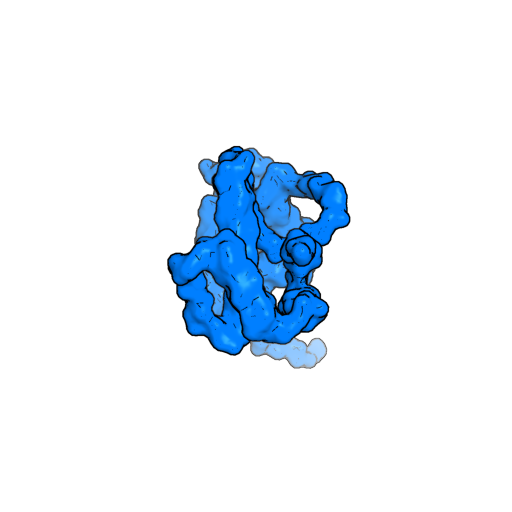94 2.251 -4.404 1.00 81.00 93 GLY A CA 1
ATOM 756 C C . GLY A 1 93 ? -14.592 1.931 -3.210 1.00 81.00 93 GLY A C 1
ATOM 757 O O . GLY A 1 93 ? -13.374 2.127 -3.249 1.00 81.00 93 GLY A O 1
ATOM 758 N N . ASP A 1 94 ? -15.204 1.422 -2.142 1.00 79.56 94 ASP A N 1
ATOM 759 C CA . ASP A 1 94 ? -14.539 1.149 -0.864 1.00 79.56 94 ASP A CA 1
ATOM 760 C C . ASP A 1 94 ? -13.428 0.104 -0.979 1.00 79.56 94 ASP A C 1
ATOM 762 O O . ASP A 1 94 ? -12.403 0.206 -0.301 1.00 79.56 94 ASP A O 1
ATOM 766 N N . THR A 1 95 ? -13.582 -0.872 -1.878 1.00 75.81 95 THR A N 1
ATOM 767 C CA . THR A 1 95 ? -12.557 -1.891 -2.124 1.00 75.81 95 THR A CA 1
ATOM 768 C C . THR A 1 95 ? -11.292 -1.240 -2.679 1.00 75.81 95 THR A C 1
ATOM 770 O O . THR A 1 95 ? -10.207 -1.481 -2.149 1.00 75.81 95 THR A O 1
ATOM 773 N N . ARG A 1 96 ? -11.411 -0.335 -3.664 1.00 86.12 96 ARG A N 1
ATOM 774 C CA . ARG A 1 96 ? -10.265 0.446 -4.162 1.00 86.12 96 ARG A CA 1
ATOM 775 C C . ARG A 1 96 ? -9.611 1.254 -3.041 1.00 86.12 96 ARG A C 1
ATOM 777 O O . ARG A 1 96 ? -8.393 1.211 -2.889 1.00 86.12 96 ARG A O 1
ATOM 784 N N . LEU A 1 97 ? -10.399 1.963 -2.233 1.00 83.38 97 LEU A N 1
ATOM 785 C CA . LEU A 1 97 ? -9.867 2.793 -1.145 1.00 83.38 97 LEU A CA 1
ATOM 786 C C . LEU A 1 97 ? -9.109 1.963 -0.104 1.00 83.38 97 LEU A C 1
ATOM 788 O O . LEU A 1 97 ? -8.007 2.344 0.297 1.00 83.38 97 LEU A O 1
ATOM 792 N N . LYS A 1 98 ? -9.656 0.802 0.271 1.00 81.06 98 LYS A N 1
ATOM 793 C CA . LYS A 1 98 ? -9.040 -0.135 1.214 1.00 81.06 98 LYS A CA 1
ATOM 794 C C . LYS A 1 98 ? -7.664 -0.592 0.736 1.00 81.06 98 LYS A C 1
ATOM 796 O O . LYS A 1 98 ? -6.701 -0.481 1.492 1.00 81.06 98 LYS A O 1
ATOM 801 N N . TYR A 1 99 ? -7.551 -1.055 -0.510 1.00 80.00 99 TYR A N 1
ATOM 802 C CA . TYR A 1 99 ? -6.269 -1.520 -1.059 1.00 80.00 99 TYR A CA 1
ATOM 803 C C . TYR A 1 99 ? -5.267 -0.381 -1.290 1.00 80.00 99 TYR A C 1
ATOM 805 O O . TYR A 1 99 ? -4.064 -0.582 -1.145 1.00 80.00 99 TYR A O 1
ATOM 813 N N . LEU A 1 100 ? -5.742 0.834 -1.582 1.00 82.88 100 LEU A N 1
ATOM 814 C CA . LEU A 1 100 ? -4.889 2.022 -1.708 1.00 82.88 100 LEU A CA 1
ATOM 815 C C . LEU A 1 100 ? -4.511 2.660 -0.359 1.00 82.88 100 LEU A C 1
ATOM 817 O O . LEU A 1 100 ? -3.752 3.637 -0.337 1.00 82.88 100 LEU A O 1
ATOM 821 N N . GLY A 1 101 ? -5.031 2.136 0.757 1.00 83.06 101 GLY A N 1
ATOM 822 C CA . GLY A 1 101 ? -4.801 2.663 2.102 1.00 83.06 101 GLY A CA 1
ATOM 823 C C . GLY A 1 101 ? -5.375 4.067 2.313 1.00 83.06 101 GLY A C 1
ATOM 824 O O . GLY A 1 101 ? -4.865 4.826 3.140 1.00 83.06 101 GLY A O 1
ATOM 825 N N . ILE A 1 102 ? -6.399 4.436 1.542 1.00 81.75 102 ILE A N 1
ATOM 826 C CA . ILE A 1 102 ? -7.081 5.722 1.651 1.00 81.75 102 ILE A CA 1
ATOM 827 C C . ILE A 1 102 ? -8.172 5.586 2.712 1.00 81.75 102 ILE A C 1
ATOM 829 O O . ILE A 1 102 ? -9.070 4.758 2.605 1.00 81.75 102 ILE A O 1
ATOM 833 N N . SER A 1 103 ? -8.103 6.436 3.729 1.00 82.31 103 SER A N 1
ATOM 834 C CA . SER A 1 103 ? -9.106 6.557 4.789 1.00 82.31 103 SER A CA 1
ATOM 835 C C . SER A 1 103 ? -9.710 7.964 4.824 1.00 82.31 103 SER A C 1
ATOM 837 O O . SER A 1 103 ? -9.239 8.880 4.147 1.00 82.31 103 SER A O 1
ATOM 839 N N . GLU A 1 104 ? -10.726 8.184 5.661 1.00 78.00 104 GLU A N 1
ATOM 840 C CA . GLU A 1 104 ? -11.352 9.507 5.819 1.00 78.00 104 GLU A CA 1
ATOM 841 C C . GLU A 1 104 ? -10.364 10.631 6.181 1.00 78.00 104 GLU A C 1
ATOM 843 O O . GLU A 1 104 ? -10.605 11.800 5.877 1.00 78.00 104 GLU A O 1
ATOM 848 N N . PHE A 1 105 ? -9.236 10.307 6.820 1.00 80.06 105 PHE A N 1
ATOM 849 C CA . PHE A 1 105 ? -8.219 11.291 7.200 1.00 80.06 105 PHE A CA 1
ATOM 850 C C . PHE A 1 105 ? -7.627 12.030 5.996 1.00 80.06 105 PHE A C 1
ATOM 852 O O . PHE A 1 105 ? -7.266 13.202 6.110 1.00 80.06 105 PHE A O 1
ATOM 859 N N . PHE A 1 106 ? -7.579 11.379 4.833 1.00 80.06 106 PHE A N 1
ATOM 860 C CA . PHE A 1 106 ? -7.099 11.982 3.592 1.00 80.06 106 PHE A CA 1
ATOM 861 C C . PHE A 1 106 ? -8.041 13.087 3.092 1.00 80.06 106 PHE A C 1
ATOM 863 O O . PHE A 1 106 ? -7.580 14.066 2.518 1.00 80.06 106 PHE A O 1
ATOM 870 N N . TYR A 1 107 ? -9.339 12.988 3.384 1.00 82.19 107 TYR A N 1
ATOM 871 C CA . TYR A 1 107 ? -10.339 14.000 3.024 1.00 82.19 107 TYR A CA 1
ATOM 872 C C . TYR A 1 107 ? -10.342 15.192 3.991 1.00 82.19 107 TYR A C 1
ATOM 874 O O . TYR A 1 107 ? -10.732 16.298 3.625 1.00 82.19 107 TYR A O 1
ATOM 882 N N . LYS A 1 108 ? -9.884 14.981 5.232 1.00 81.38 108 LYS A N 1
ATOM 883 C CA . LYS A 1 108 ? -9.826 16.012 6.283 1.00 81.38 108 LYS A CA 1
ATOM 884 C C . LYS A 1 108 ? -8.510 16.795 6.267 1.00 81.38 108 LYS A C 1
ATOM 886 O O . LYS A 1 108 ? -8.487 17.955 6.665 1.00 81.38 108 LYS A O 1
ATOM 891 N N . ASN A 1 109 ? -7.413 16.185 5.806 1.00 84.06 109 ASN A N 1
ATOM 892 C CA . ASN A 1 109 ? -6.088 16.802 5.806 1.00 84.06 109 ASN A CA 1
ATOM 893 C C . ASN A 1 109 ? -5.455 16.812 4.404 1.00 84.06 109 ASN A C 1
ATOM 895 O O . ASN A 1 109 ? -4.948 15.804 3.902 1.00 84.06 109 ASN A O 1
ATOM 899 N N . LYS A 1 110 ? -5.399 18.012 3.815 1.00 86.44 110 LYS A N 1
ATOM 900 C CA . LYS A 1 110 ? -4.820 18.254 2.487 1.00 86.44 110 LYS A CA 1
ATOM 901 C C . LYS A 1 110 ? -3.347 17.850 2.388 1.00 86.44 110 LYS A C 1
ATOM 903 O O . LYS A 1 110 ? -2.917 17.393 1.328 1.00 86.44 110 LYS A O 1
ATOM 908 N N . GLU A 1 111 ? -2.558 18.001 3.449 1.00 86.88 111 GLU A N 1
ATOM 909 C CA . GLU A 1 111 ? -1.144 17.611 3.433 1.00 86.88 111 GLU A CA 1
ATOM 910 C C . GLU A 1 111 ? -0.988 16.096 3.329 1.00 86.88 111 GLU A C 1
ATOM 912 O O . GLU A 1 111 ? -0.161 15.611 2.557 1.00 86.88 111 GLU A O 1
ATOM 917 N N . ILE A 1 112 ? -1.815 15.343 4.059 1.00 85.25 112 ILE A N 1
ATOM 918 C CA . ILE A 1 112 ? -1.811 13.877 4.029 1.00 85.25 112 ILE A CA 1
ATOM 919 C C . ILE A 1 112 ? -2.216 13.376 2.633 1.00 85.25 112 ILE A C 1
ATOM 921 O O . ILE A 1 112 ? -1.510 12.539 2.063 1.00 85.25 112 I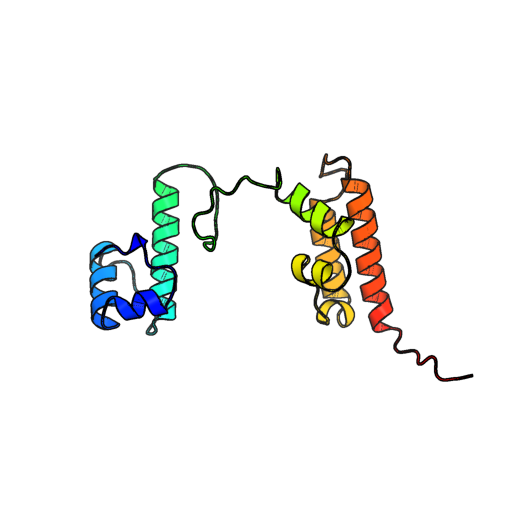LE A O 1
ATOM 925 N N . ALA A 1 113 ? -3.266 13.955 2.037 1.00 86.75 113 ALA A N 1
ATOM 926 C CA . ALA A 1 113 ? -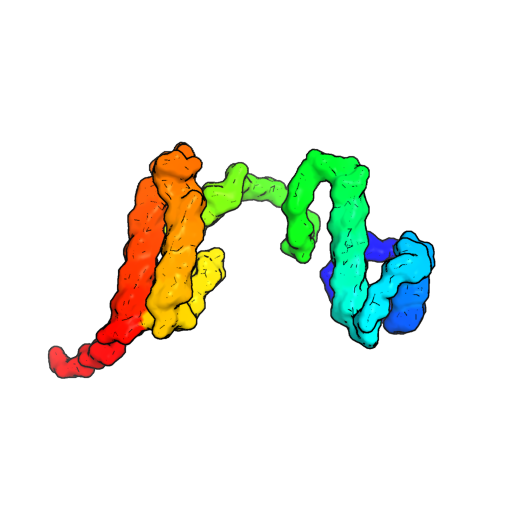3.659 13.683 0.650 1.00 86.75 113 ALA A CA 1
ATOM 927 C C . ALA A 1 113 ? -2.535 13.986 -0.349 1.00 86.75 113 ALA A C 1
ATOM 929 O O . ALA A 1 113 ? -2.232 13.179 -1.228 1.00 86.75 113 ALA A O 1
ATOM 930 N N . THR A 1 114 ? -1.863 15.126 -0.179 1.00 89.25 114 THR A N 1
ATOM 931 C CA . THR A 1 114 ? -0.780 15.557 -1.074 1.00 89.25 114 THR A CA 1
ATOM 932 C C . THR A 1 114 ? 0.427 14.627 -0.970 1.00 89.25 114 THR A C 1
ATOM 934 O O . THR A 1 114 ? 0.982 14.216 -1.989 1.00 89.25 114 THR A O 1
ATOM 937 N N . ARG A 1 115 ? 0.814 14.224 0.249 1.00 90.81 115 ARG A N 1
ATOM 938 C CA . ARG A 1 115 ? 1.893 13.248 0.463 1.00 90.81 115 ARG A CA 1
ATOM 939 C C . ARG A 1 115 ? 1.559 11.903 -0.170 1.00 90.81 115 ARG A C 1
ATOM 941 O O . ARG A 1 115 ? 2.430 11.309 -0.801 1.00 90.81 115 ARG A O 1
ATOM 948 N N . TRP A 1 116 ? 0.323 11.427 -0.036 1.00 91.94 116 TRP A N 1
ATOM 949 C CA . TRP A 1 116 ? -0.104 10.191 -0.689 1.00 91.94 116 TRP A CA 1
ATOM 950 C C . TRP A 1 116 ? -0.027 10.289 -2.206 1.00 91.94 116 TRP A C 1
ATOM 952 O O . TRP A 1 116 ? 0.672 9.478 -2.810 1.00 91.94 116 TRP A O 1
ATOM 962 N N . ARG A 1 117 ? -0.607 11.334 -2.803 1.00 93.56 117 ARG A N 1
ATOM 963 C CA . ARG A 1 117 ? -0.551 11.562 -4.250 1.00 93.56 117 ARG A CA 1
ATOM 964 C C . ARG A 1 117 ? 0.893 11.601 -4.748 1.00 93.56 117 ARG A C 1
ATOM 966 O O . ARG A 1 117 ? 1.238 10.877 -5.673 1.00 93.56 117 ARG A O 1
ATOM 973 N N . ASN A 1 118 ? 1.777 12.348 -4.088 1.00 91.00 118 ASN A N 1
ATOM 974 C CA . ASN A 1 118 ? 3.185 12.430 -4.488 1.00 91.00 118 ASN A CA 1
ATOM 975 C C . ASN A 1 118 ? 3.914 11.076 -4.397 1.00 91.00 118 ASN A C 1
ATOM 977 O O . ASN A 1 118 ? 4.712 10.757 -5.277 1.00 91.00 118 ASN A O 1
ATOM 981 N N . ARG A 1 119 ? 3.628 10.254 -3.374 1.00 91.75 119 ARG A N 1
ATOM 982 C CA . ARG A 1 119 ? 4.181 8.890 -3.278 1.00 91.75 119 ARG A CA 1
ATOM 983 C C . ARG A 1 119 ? 3.703 7.992 -4.417 1.00 91.75 119 ARG A C 1
ATOM 985 O O . ARG A 1 119 ? 4.505 7.224 -4.936 1.00 91.75 119 ARG A O 1
ATOM 992 N N . MET A 1 120 ? 2.430 8.093 -4.793 1.00 89.38 120 MET A N 1
ATOM 993 C CA . MET A 1 120 ? 1.846 7.319 -5.891 1.00 89.38 120 MET A CA 1
ATOM 994 C C . MET A 1 120 ? 2.456 7.729 -7.237 1.00 89.38 120 MET A C 1
ATOM 996 O O . MET A 1 120 ? 2.959 6.879 -7.965 1.00 89.38 120 MET A O 1
ATOM 1000 N N . ILE A 1 121 ? 2.525 9.035 -7.518 1.00 91.19 121 ILE A N 1
ATOM 1001 C CA . ILE A 1 121 ? 3.135 9.569 -8.746 1.00 91.19 121 ILE A CA 1
ATOM 1002 C C . ILE A 1 121 ? 4.609 9.171 -8.856 1.00 91.19 121 ILE A C 1
ATOM 1004 O O . ILE A 1 121 ? 5.037 8.735 -9.915 1.00 91.19 121 ILE A O 1
ATOM 1008 N N . LYS A 1 122 ? 5.385 9.213 -7.767 1.00 91.06 122 LYS A N 1
ATOM 1009 C CA . LYS A 1 122 ? 6.799 8.796 -7.792 1.00 91.06 122 LYS A CA 1
ATOM 1010 C C . LYS A 1 122 ? 7.001 7.340 -8.245 1.00 91.06 122 LYS A C 1
ATOM 1012 O O . LYS A 1 122 ? 8.079 7.004 -8.720 1.00 91.06 122 LYS A O 1
ATOM 1017 N N . LYS A 1 123 ? 5.994 6.478 -8.080 1.00 86.56 123 LYS A N 1
ATOM 1018 C CA . LYS A 1 123 ? 6.036 5.077 -8.523 1.00 86.56 123 LYS A CA 1
ATOM 1019 C C . LYS A 1 123 ? 5.437 4.870 -9.915 1.00 86.56 123 LYS A C 1
ATOM 1021 O O . LYS A 1 123 ? 5.888 3.983 -10.625 1.00 86.56 123 LYS A O 1
ATOM 1026 N N . LEU A 1 124 ? 4.418 5.652 -10.272 1.00 87.56 124 LEU A N 1
ATOM 1027 C CA . LEU A 1 124 ? 3.561 5.418 -11.441 1.00 87.56 124 LEU A CA 1
ATOM 1028 C C . LEU A 1 124 ? 3.781 6.400 -12.591 1.00 87.56 124 LEU A C 1
ATOM 1030 O O . LEU A 1 124 ? 3.208 6.198 -13.656 1.00 87.56 124 LEU A O 1
ATOM 1034 N N . HIS A 1 125 ? 4.567 7.462 -12.396 1.00 88.50 125 HIS A N 1
ATOM 1035 C CA . HIS A 1 125 ? 4.809 8.444 -13.449 1.00 88.50 125 HIS A CA 1
ATOM 1036 C C . HIS A 1 125 ? 5.403 7.749 -14.682 1.00 88.50 125 HIS A C 1
ATOM 1038 O O . HIS A 1 125 ? 6.338 6.966 -14.506 1.00 88.50 125 HIS A O 1
ATOM 1044 N N . PRO A 1 126 ? 4.925 8.031 -15.906 1.00 88.56 126 PRO A N 1
ATOM 1045 C CA . PRO A 1 126 ? 5.407 7.370 -17.123 1.00 88.56 126 PRO A CA 1
ATOM 1046 C C . PRO A 1 126 ? 6.924 7.508 -17.337 1.00 88.56 126 PRO A C 1
ATOM 1048 O O . PRO A 1 126 ? 7.559 6.578 -17.823 1.00 88.56 126 PRO A O 1
ATOM 1051 N N . ASP A 1 127 ? 7.532 8.612 -16.892 1.00 88.94 127 ASP A N 1
ATOM 1052 C CA . ASP A 1 127 ? 8.994 8.795 -16.969 1.00 88.94 127 ASP A CA 1
ATOM 1053 C C . ASP A 1 127 ? 9.787 7.819 -16.076 1.00 88.94 127 ASP A C 1
ATOM 1055 O O . ASP A 1 127 ? 10.975 7.599 -16.297 1.00 88.94 127 ASP A O 1
ATOM 1059 N N . ILE A 1 128 ? 9.151 7.245 -15.049 1.00 86.50 128 ILE A N 1
ATOM 1060 C CA . ILE A 1 128 ? 9.767 6.316 -14.085 1.00 86.50 128 ILE A CA 1
ATOM 1061 C C . ILE A 1 128 ? 9.291 4.883 -14.355 1.00 86.50 128 ILE A C 1
ATOM 1063 O O . ILE A 1 128 ? 10.068 3.929 -14.310 1.00 86.50 128 ILE A O 1
ATOM 1067 N N . CYS A 1 129 ? 8.001 4.729 -14.635 1.00 85.81 129 CYS A N 1
ATOM 1068 C CA . CYS A 1 129 ? 7.320 3.467 -14.832 1.00 85.81 129 CYS A CA 1
ATOM 1069 C C . CYS A 1 129 ? 7.089 3.216 -16.324 1.00 85.81 129 CYS A C 1
ATOM 1071 O O . CYS A 1 129 ? 6.256 3.862 -16.952 1.00 85.81 129 CYS A O 1
ATOM 1073 N N . LYS A 1 130 ? 7.768 2.206 -16.877 1.00 87.44 130 LYS A N 1
ATOM 1074 C CA . LYS A 1 130 ? 7.629 1.801 -18.288 1.00 87.44 130 LYS A CA 1
ATOM 1075 C C . LYS A 1 130 ? 6.359 0.986 -18.580 1.00 87.44 130 LYS A C 1
ATOM 1077 O O . LYS A 1 130 ? 6.235 0.417 -19.662 1.00 87.44 130 LYS A O 1
ATOM 1082 N N . HIS A 1 131 ? 5.441 0.872 -17.620 1.00 86.94 131 HIS A N 1
ATOM 1083 C CA . HIS A 1 131 ? 4.206 0.123 -17.811 1.00 86.94 131 HIS A CA 1
ATOM 1084 C C . HIS A 1 131 ? 3.280 0.880 -18.785 1.00 86.94 131 HIS A C 1
ATOM 1086 O O . HIS A 1 131 ? 3.098 2.087 -18.623 1.00 86.94 131 HIS A O 1
ATOM 1092 N N . PRO A 1 132 ? 2.638 0.216 -19.766 1.00 89.75 132 PRO A N 1
ATOM 1093 C CA . PRO A 1 132 ? 1.811 0.893 -20.774 1.00 89.75 132 PRO A CA 1
ATOM 1094 C C . PRO A 1 132 ? 0.652 1.703 -20.171 1.00 89.75 132 PRO A C 1
ATOM 1096 O O . PRO A 1 132 ? 0.293 2.758 -20.683 1.00 89.75 132 PRO A O 1
ATOM 1099 N N . LEU A 1 133 ? 0.105 1.246 -19.042 1.00 90.38 133 LEU A N 1
ATOM 1100 C CA . LEU A 1 133 ? -0.984 1.919 -18.320 1.00 90.38 133 LEU A CA 1
ATOM 1101 C C . LEU A 1 133 ? -0.507 2.947 -17.274 1.00 90.38 133 LEU A C 1
ATOM 1103 O O . LEU A 1 133 ? -1.321 3.468 -16.517 1.00 90.38 133 LEU A O 1
ATOM 1107 N N . ALA A 1 134 ? 0.794 3.246 -17.193 1.00 89.69 134 ALA A N 1
ATOM 1108 C CA . ALA A 1 134 ? 1.353 4.168 -16.196 1.00 89.69 134 ALA A CA 1
ATOM 1109 C C . ALA A 1 134 ? 0.750 5.582 -16.290 1.00 89.69 134 ALA A C 1
ATOM 1111 O O . ALA A 1 134 ? 0.416 6.198 -15.274 1.00 89.69 134 ALA A O 1
ATOM 1112 N N . SER A 1 135 ? 0.551 6.076 -17.517 1.00 91.81 135 SER A N 1
ATOM 1113 C CA . SER A 1 135 ? -0.082 7.375 -17.779 1.00 91.81 135 SER A CA 1
ATOM 1114 C C . SER A 1 135 ? -1.539 7.408 -17.301 1.00 91.81 135 SER A C 1
ATOM 1116 O O . SER A 1 135 ? -1.953 8.327 -16.590 1.00 91.81 135 SER A O 1
ATOM 1118 N N . GLU A 1 136 ? -2.303 6.359 -17.609 1.00 93.25 136 GLU A N 1
ATOM 1119 C CA . GLU A 1 136 ? -3.705 6.230 -17.207 1.00 93.25 136 GLU A CA 1
ATOM 1120 C C . GLU A 1 136 ? -3.844 6.117 -15.682 1.00 93.25 136 GLU A C 1
ATOM 1122 O O . GLU A 1 136 ? -4.598 6.871 -15.068 1.00 93.25 136 GLU A O 1
ATOM 1127 N N . ALA A 1 137 ? -3.037 5.261 -15.049 1.00 92.69 137 ALA A N 1
ATOM 1128 C CA . ALA A 1 137 ? -3.002 5.112 -13.596 1.00 92.69 137 ALA A CA 1
ATOM 1129 C C . ALA A 1 137 ? -2.610 6.421 -12.893 1.00 92.69 137 ALA A C 1
ATOM 1131 O O . ALA A 1 137 ? -3.198 6.791 -11.877 1.00 92.69 137 ALA A O 1
ATOM 1132 N N . THR A 1 138 ? -1.652 7.164 -13.452 1.00 93.50 138 THR A N 1
ATOM 1133 C CA . THR A 1 138 ? -1.264 8.493 -12.961 1.00 93.50 138 THR A CA 1
ATOM 1134 C C . THR A 1 138 ? -2.422 9.491 -13.041 1.00 93.50 138 THR A C 1
ATOM 1136 O O . THR A 1 138 ? -2.656 10.245 -12.091 1.00 93.50 138 THR A O 1
ATOM 1139 N N . SER A 1 139 ? -3.170 9.493 -14.146 1.00 94.25 139 SER A N 1
ATOM 1140 C CA . SER A 1 139 ? -4.365 10.328 -14.306 1.00 94.25 139 SER A CA 1
ATOM 1141 C C . SER A 1 139 ? -5.421 9.997 -13.248 1.00 94.25 139 SER A C 1
ATOM 1143 O O . SER A 1 139 ? -5.915 10.894 -12.563 1.00 94.25 139 SER A O 1
ATOM 1145 N N . GLU A 1 140 ? -5.694 8.712 -13.028 1.00 93.25 140 GLU A N 1
ATOM 1146 C CA . GLU A 1 140 ? -6.695 8.260 -12.059 1.00 93.25 140 GLU A CA 1
ATOM 1147 C C . GLU A 1 140 ? -6.302 8.586 -10.607 1.00 93.25 140 GLU A C 1
ATOM 1149 O O . GLU A 1 140 ? -7.126 9.055 -9.821 1.00 93.25 140 GLU A O 1
ATOM 1154 N N . VAL A 1 141 ? -5.016 8.475 -10.255 1.00 93.75 141 VAL A N 1
ATOM 1155 C CA . VAL A 1 141 ? -4.491 8.941 -8.956 1.00 93.75 141 VA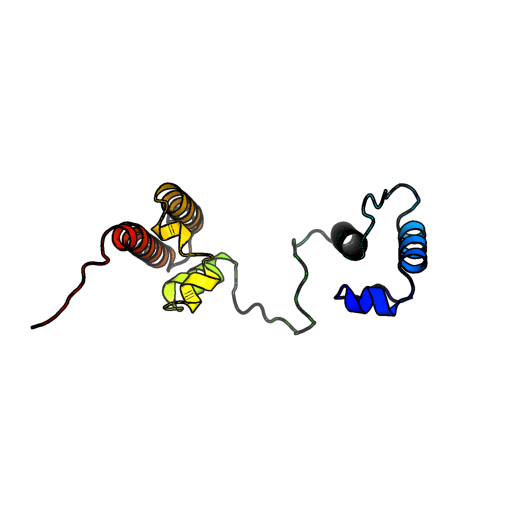L A CA 1
ATOM 1156 C C . VAL A 1 141 ? -4.743 10.436 -8.749 1.00 93.75 141 VAL A C 1
ATOM 1158 O O . VAL A 1 141 ? -5.109 10.852 -7.646 1.00 93.75 141 VAL A O 1
ATOM 1161 N N . ASN A 1 142 ? -4.565 11.259 -9.789 1.00 93.62 142 ASN A N 1
ATOM 1162 C CA . ASN A 1 142 ? -4.865 12.688 -9.698 1.00 93.62 142 ASN A CA 1
ATOM 1163 C C . ASN A 1 142 ? -6.371 12.936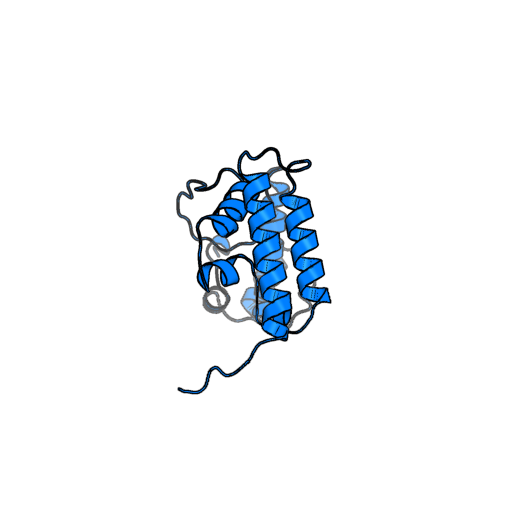 -9.516 1.00 93.62 142 ASN A C 1
ATOM 1165 O O . ASN A 1 142 ? -6.732 13.785 -8.704 1.00 93.62 142 ASN A O 1
ATOM 1169 N N . LYS A 1 143 ? -7.252 12.173 -10.181 1.00 91.62 143 LYS A N 1
ATOM 1170 C CA . LYS A 1 143 ? -8.707 12.273 -9.962 1.00 91.62 143 LYS A CA 1
ATOM 1171 C C . LYS A 1 143 ? -9.099 11.920 -8.528 1.00 91.62 143 LYS A C 1
ATOM 1173 O O . LYS A 1 143 ? -9.839 12.673 -7.901 1.00 91.62 143 LYS A O 1
ATOM 1178 N N . LEU A 1 144 ? -8.558 10.828 -7.981 1.00 90.94 144 LEU A N 1
ATOM 1179 C CA . LEU A 1 144 ? -8.782 10.440 -6.584 1.00 90.94 144 LEU A CA 1
ATOM 1180 C C . LEU A 1 144 ? -8.343 11.551 -5.622 1.00 90.94 144 LEU A C 1
ATOM 1182 O O . LEU A 1 144 ? -9.072 11.891 -4.693 1.00 90.94 144 LEU A O 1
ATOM 1186 N N . TYR A 1 145 ? -7.181 12.158 -5.868 1.00 92.50 145 TYR A N 1
ATOM 1187 C CA . TYR A 1 145 ? -6.685 13.287 -5.081 1.00 92.50 145 TYR A CA 1
ATOM 1188 C C . TYR A 1 145 ? -7.589 14.529 -5.172 1.00 92.50 145 TYR A C 1
ATOM 1190 O O . TYR A 1 145 ? -7.850 15.176 -4.155 1.00 92.50 145 TYR A O 1
ATOM 1198 N N . GLU A 1 146 ? -8.105 14.860 -6.356 1.00 90.62 146 GLU A N 1
ATOM 1199 C CA . GLU A 1 146 ? -9.076 15.950 -6.501 1.00 90.62 146 GLU A CA 1
ATOM 1200 C C . GLU A 1 146 ? -10.386 15.640 -5.763 1.00 90.62 146 GLU A C 1
ATOM 1202 O O . GLU A 1 146 ? -10.903 16.509 -5.059 1.00 90.62 146 GLU A O 1
ATOM 1207 N N . GLY A 1 147 ? -10.852 14.388 -5.794 1.00 86.81 147 GLY A N 1
ATOM 1208 C CA . GLY A 1 147 ? -11.969 13.923 -4.969 1.00 86.81 147 GLY A CA 1
ATOM 1209 C C . GLY A 1 147 ? -11.719 14.106 -3.467 1.00 86.81 147 GLY A C 1
ATOM 1210 O O . GLY A 1 147 ? -12.604 14.563 -2.745 1.00 86.81 147 GLY A O 1
ATOM 1211 N N . MET A 1 148 ? -10.493 13.856 -2.988 1.00 87.38 148 MET A N 1
ATOM 1212 C CA . MET A 1 148 ? -10.114 14.117 -1.589 1.00 87.38 148 MET A CA 1
ATOM 1213 C C . MET A 1 148 ? -10.195 15.603 -1.231 1.00 87.38 148 MET A C 1
ATOM 1215 O O . MET A 1 148 ? -10.674 15.959 -0.155 1.00 87.38 148 MET A O 1
ATOM 1219 N N . LYS A 1 149 ? -9.771 16.487 -2.142 1.00 82.81 149 LYS A N 1
ATOM 1220 C CA . LYS A 1 149 ? -9.852 17.945 -1.955 1.00 82.81 149 LYS A CA 1
ATOM 1221 C C . LYS A 1 149 ? -11.291 18.465 -1.982 1.00 82.81 149 LYS A C 1
ATOM 1223 O O . LYS A 1 149 ? -11.593 19.431 -1.281 1.00 82.81 149 LYS A O 1
ATOM 1228 N N . GLN A 1 150 ? -12.158 17.855 -2.788 1.00 75.44 150 GLN A N 1
ATOM 1229 C CA . GLN A 1 150 ? -13.563 18.246 -2.942 1.00 75.44 150 GLN A CA 1
ATOM 1230 C C . GLN A 1 150 ? -14.456 17.697 -1.816 1.00 75.44 150 GLN A C 1
ATOM 1232 O O . GLN A 1 150 ? -15.353 18.407 -1.359 1.00 75.44 150 GLN A O 1
ATOM 1237 N N . GLY A 1 151 ? -14.159 16.502 -1.290 1.00 59.44 151 GLY A N 1
ATOM 1238 C CA . GLY A 1 151 ? -14.856 15.897 -0.144 1.00 59.44 151 GLY A CA 1
ATOM 1239 C C . GLY A 1 151 ? -14.660 16.637 1.188 1.00 59.44 151 GLY A C 1
ATOM 1240 O O . GLY A 1 151 ? -15.437 16.442 2.118 1.00 59.44 151 GLY A O 1
ATOM 1241 N N . GLY A 1 152 ? -13.686 17.550 1.270 1.00 50.66 152 GLY A N 1
ATOM 1242 C CA . GLY A 1 152 ? -13.575 18.531 2.357 1.00 50.66 152 GLY A CA 1
ATOM 1243 C C . GLY A 1 152 ? -14.458 19.779 2.182 1.00 50.66 152 GLY A C 1
ATOM 1244 O O . GLY A 1 152 ? -14.517 20.610 3.085 1.00 50.66 152 GLY A O 1
ATOM 1245 N N . ARG A 1 153 ? -15.129 19.945 1.030 1.00 46.81 153 ARG A N 1
ATOM 1246 C CA . ARG A 1 153 ? -15.898 21.152 0.668 1.00 46.81 153 ARG A CA 1
ATOM 1247 C C . ARG A 1 153 ? -17.381 20.932 0.357 1.00 46.81 153 ARG A C 1
ATOM 1249 O O . ARG A 1 153 ? -18.085 21.922 0.207 1.00 46.81 153 ARG A O 1
ATOM 1256 N N . THR A 1 154 ? -17.893 19.702 0.302 1.00 44.94 154 THR A N 1
ATOM 1257 C CA . THR A 1 154 ? -19.320 19.465 0.003 1.00 44.94 154 THR A CA 1
ATOM 1258 C C . THR A 1 154 ? -19.922 18.310 0.811 1.00 44.94 154 THR A C 1
ATOM 1260 O O . THR A 1 154 ? -20.104 17.199 0.336 1.00 44.94 154 THR A O 1
ATOM 1263 N N . ARG A 1 155 ? -20.362 18.622 2.035 1.00 40.56 155 ARG A N 1
ATOM 1264 C CA . ARG A 1 155 ? -21.753 18.321 2.403 1.00 40.56 155 ARG A CA 1
ATOM 1265 C C . ARG A 1 155 ? -22.575 19.555 2.039 1.00 40.56 155 ARG A C 1
ATOM 1267 O O . ARG A 1 155 ? -22.910 20.347 2.911 1.00 40.56 155 ARG A O 1
ATOM 1274 N N . GLN A 1 156 ? -22.825 19.773 0.750 1.00 38.25 156 GLN A N 1
ATOM 1275 C CA . GLN A 1 156 ? -23.986 20.571 0.380 1.00 38.25 156 GLN A CA 1
ATOM 1276 C C . GLN A 1 156 ? -25.138 19.594 0.231 1.00 38.25 156 GLN A C 1
ATOM 1278 O O . GLN A 1 156 ? -25.183 18.761 -0.666 1.00 38.25 156 GLN A O 1
ATOM 1283 N N . THR A 1 157 ? -26.005 19.667 1.230 1.00 47.59 157 THR A N 1
ATOM 1284 C CA . THR A 1 157 ? -27.382 19.213 1.209 1.00 47.59 157 THR A CA 1
ATOM 1285 C C . THR A 1 157 ? -28.030 19.591 -0.120 1.00 47.59 157 THR A C 1
ATOM 1287 O O . THR A 1 157 ? -28.283 20.768 -0.364 1.00 47.59 157 THR A O 1
ATOM 1290 N N . THR A 1 158 ? -28.364 18.619 -0.958 1.00 43.12 158 THR A N 1
ATOM 1291 C CA . THR A 1 158 ? -29.496 18.786 -1.872 1.00 43.12 158 THR A CA 1
ATOM 1292 C C . THR A 1 158 ? -30.702 18.189 -1.174 1.00 43.12 158 THR A C 1
ATOM 1294 O O . THR A 1 158 ? -31.043 17.019 -1.331 1.00 43.12 158 THR A O 1
ATOM 1297 N N . ASN A 1 159 ? -31.253 19.025 -0.300 1.00 40.97 159 ASN A N 1
ATOM 1298 C CA . ASN A 1 159 ? -32.622 18.957 0.166 1.00 40.97 159 ASN A CA 1
ATOM 1299 C C . ASN A 1 159 ? -33.511 19.433 -1.000 1.00 40.97 159 ASN A C 1
ATOM 1301 O O . ASN A 1 159 ? -33.183 20.448 -1.610 1.00 40.97 159 ASN A O 1
ATOM 1305 N N . THR A 1 160 ? -34.571 18.677 -1.294 1.00 40.56 160 THR A N 1
ATOM 1306 C CA . THR A 1 160 ? -35.870 19.102 -1.865 1.00 40.56 160 THR A CA 1
ATOM 1307 C C . THR A 1 160 ? -35.915 20.289 -2.842 1.00 40.56 160 THR A C 1
ATOM 1309 O O . THR A 1 160 ? -35.757 21.438 -2.428 1.00 40.56 160 THR A O 1
ATOM 1312 N N . ASN A 1 161 ? -36.343 20.035 -4.083 1.00 41.00 161 ASN A N 1
ATOM 1313 C CA . ASN A 1 161 ? -37.756 20.199 -4.469 1.00 41.00 161 ASN A CA 1
ATOM 1314 C C . ASN A 1 161 ? -38.073 19.396 -5.737 1.00 41.00 161 ASN A C 1
ATOM 1316 O O . ASN A 1 161 ? -37.249 19.456 -6.675 1.00 41.00 161 ASN A O 1
#